Protein AF-A0A444MJU8-F1 (afdb_monomer_lite)

pLDDT: mean 80.03, std 9.96, range [48.34, 95.31]

Foldseek 3Di:
DDPPDPPPVPDDPDDPVRVPPPVVVVVVDDPVVVVLVVLVVVCVVVVHDSVDDDDDDCVPDPDDDDDD

Sequence (68 aa):
MSESRLDRTAFKAQTAKEAADHASYYKTLTWQERLKIANYLNSIAFNYPGDKPSKMDRTAFSMRSRNK

Secondary structure (DSSP, 8-state):
-------TTS-----HHHHH-HHHHHHHS-HHHHHHHHHHHHHHHTT--TTSPPPP-TTT--PPP---

Organism: NCBI:txid2305909

Radius of gyration: 19.06 Å; chains: 1; bounding box: 32×61×38 Å

Structure (mmCIF, N/CA/C/O backbone):
data_AF-A0A444MJU8-F1
#
_entry.id   AF-A0A444MJU8-F1
#
loop_
_atom_site.group_PDB
_atom_site.id
_atom_site.type_symbol
_atom_site.label_atom_id
_atom_site.label_alt_id
_atom_site.label_comp_id
_atom_site.label_asym_id
_atom_site.label_entity_id
_atom_site.label_seq_id
_atom_site.pdbx_PDB_ins_code
_atom_site.Cartn_x
_atom_site.Cartn_y
_atom_site.Cartn_z
_atom_site.occupancy
_atom_site.B_iso_or_equiv
_atom_site.auth_seq_id
_atom_site.auth_comp_id
_atom_site.auth_asym_id
_atom_site.auth_atom_id
_atom_site.pdbx_PDB_mo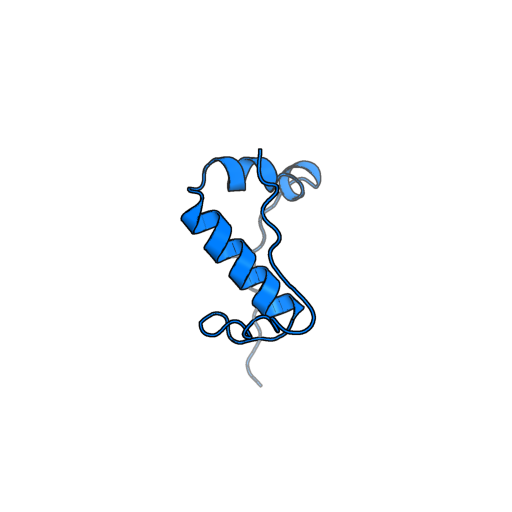del_num
ATOM 1 N N . MET A 1 1 ? 6.116 -37.122 -4.278 1.00 48.34 1 MET A N 1
ATOM 2 C CA . MET A 1 1 ? 7.103 -36.032 -4.145 1.00 48.34 1 MET A CA 1
ATOM 3 C C . MET A 1 1 ? 7.075 -35.238 -5.439 1.00 48.34 1 MET A C 1
ATOM 5 O O . MET A 1 1 ? 7.635 -35.691 -6.425 1.00 48.34 1 MET A O 1
ATOM 9 N N . SER A 1 2 ? 6.298 -34.158 -5.493 1.00 52.06 2 SER A N 1
ATOM 10 C CA . SER A 1 2 ? 6.174 -33.329 -6.697 1.00 52.06 2 SER A CA 1
ATOM 11 C C . SER A 1 2 ? 7.471 -32.556 -6.920 1.00 52.06 2 SER A C 1
ATOM 13 O O . SER A 1 2 ? 7.892 -31.813 -6.035 1.00 52.06 2 SER A O 1
ATOM 15 N N . GLU A 1 3 ? 8.094 -32.736 -8.084 1.00 61.66 3 GLU A N 1
ATOM 16 C CA . GLU A 1 3 ? 9.235 -31.942 -8.537 1.00 61.66 3 GLU A CA 1
ATOM 17 C C . GLU A 1 3 ? 8.858 -30.456 -8.529 1.00 61.66 3 GLU A C 1
ATOM 19 O O . GLU A 1 3 ? 8.146 -29.974 -9.410 1.00 61.66 3 GLU A O 1
ATOM 24 N N . SER A 1 4 ? 9.328 -29.704 -7.537 1.00 65.81 4 SER A N 1
ATOM 25 C CA . SER A 1 4 ? 9.256 -28.246 -7.546 1.00 65.81 4 SER A CA 1
ATOM 26 C C . SER A 1 4 ? 10.272 -27.721 -8.562 1.00 65.81 4 SER A C 1
ATOM 28 O O . SER A 1 4 ? 11.381 -27.320 -8.207 1.00 65.81 4 SER A O 1
ATOM 30 N N . ARG A 1 5 ? 9.927 -27.795 -9.853 1.00 66.50 5 ARG A N 1
ATOM 31 C CA . ARG A 1 5 ? 10.707 -27.173 -10.927 1.00 66.50 5 ARG A CA 1
ATOM 32 C C . ARG A 1 5 ? 10.705 -25.666 -10.687 1.00 66.50 5 ARG A C 1
ATOM 34 O O . ARG A 1 5 ? 9.649 -25.042 -10.676 1.00 66.50 5 ARG A O 1
ATOM 41 N N . LEU A 1 6 ? 11.890 -25.103 -10.460 1.00 67.81 6 LEU A N 1
ATOM 42 C CA . LEU A 1 6 ? 12.072 -23.663 -10.307 1.00 67.81 6 LEU A CA 1
ATOM 43 C C . LEU A 1 6 ? 11.606 -22.978 -11.597 1.00 67.81 6 LEU A C 1
ATOM 45 O O . LEU A 1 6 ? 12.188 -23.215 -12.658 1.00 67.81 6 LEU A O 1
ATOM 49 N N . ASP A 1 7 ? 10.571 -22.145 -11.515 1.00 74.31 7 ASP A N 1
ATOM 50 C CA . ASP A 1 7 ? 10.151 -21.325 -12.645 1.00 74.31 7 ASP A CA 1
ATOM 51 C C . ASP A 1 7 ? 11.197 -20.228 -12.886 1.00 74.31 7 ASP A C 1
ATOM 53 O O . ASP A 1 7 ? 11.320 -19.258 -12.136 1.00 74.31 7 ASP A O 1
ATOM 57 N N . ARG A 1 8 ? 11.992 -20.413 -13.942 1.00 70.75 8 ARG A N 1
ATOM 58 C CA . ARG A 1 8 ? 13.086 -19.509 -14.325 1.00 70.75 8 ARG A CA 1
ATOM 59 C C . ARG A 1 8 ? 12.591 -18.290 -15.105 1.00 70.75 8 ARG A C 1
ATOM 61 O O . ARG A 1 8 ? 13.396 -17.412 -15.395 1.00 70.75 8 ARG A O 1
ATOM 68 N N . THR A 1 9 ? 11.300 -18.230 -15.438 1.00 74.69 9 THR A N 1
ATOM 69 C CA . THR A 1 9 ? 10.688 -17.095 -16.146 1.00 74.69 9 THR A CA 1
ATOM 70 C C . THR A 1 9 ? 10.218 -15.994 -15.196 1.00 74.69 9 THR A C 1
ATOM 72 O O . THR A 1 9 ? 10.123 -14.838 -15.599 1.00 74.69 9 THR A O 1
ATOM 75 N N . ALA A 1 10 ? 10.016 -16.314 -13.915 1.00 67.56 10 ALA A N 1
ATOM 76 C CA . ALA A 1 10 ? 9.647 -15.338 -12.891 1.00 67.56 10 ALA A CA 1
ATOM 77 C C . ALA A 1 10 ? 10.800 -14.389 -12.503 1.00 67.56 10 ALA A C 1
ATOM 79 O O . ALA A 1 10 ? 10.570 -13.346 -11.887 1.00 67.56 10 ALA A O 1
ATOM 80 N N . PHE A 1 11 ? 12.048 -14.735 -12.840 1.00 68.62 11 PHE A N 1
ATOM 81 C CA . PHE A 1 11 ? 13.207 -13.915 -12.500 1.00 68.62 11 PHE A CA 1
ATOM 82 C C . PHE A 1 11 ? 13.380 -12.771 -13.503 1.00 68.62 11 PHE A C 1
ATOM 84 O O . PHE A 1 11 ? 13.808 -12.966 -14.639 1.00 68.62 11 PHE A O 1
ATOM 91 N N . LYS A 1 12 ? 13.086 -11.549 -13.060 1.00 72.94 12 LYS A N 1
ATOM 92 C CA . LYS A 1 12 ? 13.379 -10.333 -13.816 1.00 72.94 12 LYS A CA 1
ATOM 93 C C . LYS A 1 12 ? 14.811 -9.889 -13.517 1.00 72.94 12 LYS A C 1
ATOM 95 O O . LYS A 1 12 ? 15.113 -9.513 -12.386 1.00 72.94 12 LYS A O 1
ATOM 100 N N . ALA A 1 13 ? 15.683 -9.905 -14.525 1.00 76.69 13 ALA A N 1
ATOM 101 C CA . ALA A 1 13 ? 16.993 -9.268 -14.423 1.00 76.69 13 ALA A CA 1
ATOM 102 C C . ALA A 1 13 ? 16.787 -7.748 -14.313 1.00 76.69 13 ALA A C 1
ATOM 104 O O . ALA A 1 13 ? 16.455 -7.093 -15.297 1.00 76.69 13 ALA A O 1
ATOM 105 N N . GLN A 1 14 ? 16.911 -7.211 -13.101 1.00 81.00 14 GLN A N 1
ATOM 106 C CA . GLN A 1 14 ? 16.752 -5.789 -12.803 1.00 81.00 14 GLN A CA 1
ATOM 107 C C . GLN A 1 14 ? 17.879 -5.322 -11.886 1.00 81.00 14 GLN A C 1
ATOM 109 O O . GLN A 1 14 ? 18.409 -6.099 -11.086 1.00 81.00 14 GLN 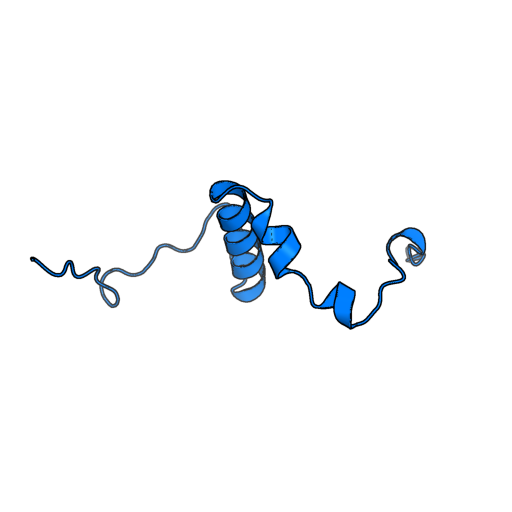A O 1
ATOM 114 N N . THR A 1 15 ? 18.255 -4.052 -11.995 1.00 84.44 15 THR A N 1
ATOM 115 C CA . THR A 1 15 ? 19.258 -3.471 -11.095 1.00 84.44 15 THR A CA 1
ATOM 116 C C . THR A 1 15 ? 18.672 -3.252 -9.696 1.00 84.44 15 THR A C 1
ATOM 118 O O . THR A 1 15 ? 17.461 -3.112 -9.533 1.00 84.44 15 THR A O 1
ATOM 121 N N . ALA A 1 16 ? 19.515 -3.170 -8.658 1.00 80.69 16 ALA A N 1
ATOM 122 C CA . ALA A 1 16 ? 19.046 -2.864 -7.298 1.00 80.69 16 ALA A CA 1
ATOM 123 C C . ALA A 1 16 ? 18.274 -1.531 -7.231 1.00 80.69 16 ALA A C 1
ATOM 125 O O . ALA A 1 16 ? 17.326 -1.390 -6.463 1.00 80.69 16 ALA A O 1
ATOM 126 N N . LYS A 1 17 ? 18.652 -0.569 -8.083 1.00 82.44 17 LYS A N 1
ATOM 127 C CA . LYS A 1 17 ? 17.976 0.723 -8.215 1.00 82.44 17 LYS A CA 1
ATOM 128 C C . LYS A 1 17 ? 16.574 0.579 -8.810 1.00 82.44 17 LYS A C 1
ATOM 130 O O . LYS A 1 17 ? 15.644 1.190 -8.302 1.00 82.44 17 LYS A O 1
ATOM 135 N N . GLU A 1 18 ? 16.421 -0.236 -9.850 1.00 79.81 18 GLU A N 1
ATOM 136 C CA . GLU A 1 18 ? 15.117 -0.536 -10.456 1.00 79.81 18 GLU A CA 1
ATOM 137 C C . GLU A 1 18 ? 14.223 -1.335 -9.507 1.00 79.81 18 GLU A C 1
ATOM 139 O O . GLU A 1 18 ? 13.034 -1.050 -9.398 1.00 79.81 18 GLU A O 1
ATOM 144 N N . ALA A 1 19 ? 14.801 -2.290 -8.773 1.00 77.94 19 ALA A N 1
ATOM 145 C CA . ALA A 1 19 ? 14.082 -3.061 -7.768 1.00 77.94 19 ALA A CA 1
ATOM 146 C C . ALA A 1 19 ? 13.548 -2.176 -6.635 1.00 77.94 19 ALA A C 1
ATOM 148 O O . ALA A 1 19 ? 12.492 -2.477 -6.102 1.00 77.94 19 ALA A O 1
ATOM 149 N N . ALA A 1 20 ? 14.246 -1.093 -6.281 1.00 79.62 20 ALA A N 1
ATOM 150 C CA . ALA A 1 20 ? 13.819 -0.166 -5.237 1.00 79.62 20 ALA A CA 1
ATOM 151 C C . ALA A 1 20 ? 12.775 0.867 -5.711 1.00 79.62 20 ALA A C 1
ATOM 153 O O . ALA A 1 20 ? 12.144 1.523 -4.877 1.00 79.62 20 ALA A O 1
ATOM 154 N N . ASP A 1 21 ? 12.563 1.031 -7.024 1.00 85.00 21 ASP A N 1
ATOM 155 C CA . ASP A 1 21 ? 11.650 2.041 -7.569 1.00 85.00 21 ASP A CA 1
ATOM 156 C C . ASP A 1 21 ? 10.189 1.566 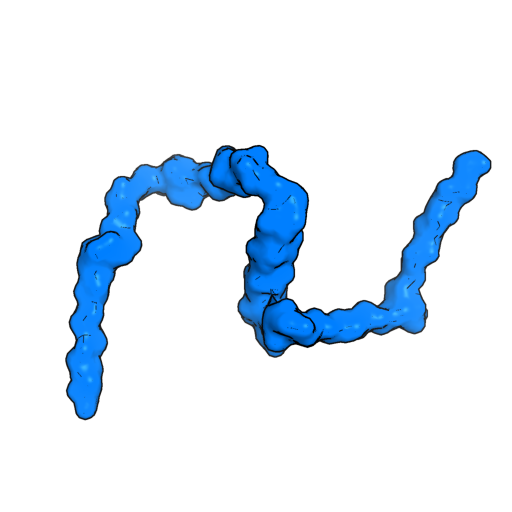-7.640 1.00 85.00 21 ASP A C 1
ATOM 158 O O . ASP A 1 21 ? 9.551 1.478 -8.691 1.00 85.00 21 ASP A O 1
ATOM 162 N N . HIS A 1 22 ? 9.619 1.275 -6.476 1.00 82.00 22 HIS A N 1
ATOM 163 C CA . HIS A 1 22 ? 8.194 0.960 -6.362 1.00 82.00 22 HIS A CA 1
ATOM 164 C C . HIS A 1 22 ? 7.313 2.215 -6.406 1.00 82.00 22 HIS A C 1
ATOM 166 O O . HIS A 1 22 ? 6.134 2.152 -6.762 1.00 82.00 22 HIS A O 1
ATOM 172 N N . ALA A 1 23 ? 7.877 3.371 -6.046 1.00 84.94 23 ALA A N 1
ATOM 173 C CA . ALA A 1 23 ? 7.147 4.629 -5.967 1.00 84.94 23 ALA A CA 1
ATOM 174 C C . ALA A 1 23 ? 6.656 5.089 -7.345 1.00 84.94 23 ALA A C 1
ATOM 176 O O . ALA A 1 23 ? 5.515 5.539 -7.457 1.00 84.94 23 ALA A O 1
ATOM 177 N N . SER A 1 24 ? 7.482 4.959 -8.388 1.00 88.81 24 SER A N 1
ATOM 178 C CA . SER A 1 24 ? 7.095 5.302 -9.761 1.00 88.81 24 SER A CA 1
ATOM 179 C C . SER A 1 24 ? 5.926 4.456 -10.259 1.00 88.81 24 SER A C 1
ATOM 181 O O . SER A 1 24 ? 4.987 5.000 -10.833 1.00 88.81 24 SER A O 1
ATOM 183 N N . TYR A 1 25 ? 5.929 3.153 -9.963 1.00 88.06 25 TYR A N 1
ATOM 184 C CA . TYR A 1 25 ? 4.826 2.256 -10.307 1.00 88.06 25 TYR A CA 1
ATOM 185 C C . TYR A 1 25 ? 3.533 2.628 -9.573 1.00 88.06 25 TYR A C 1
ATOM 187 O O . TYR A 1 25 ? 2.493 2.804 -10.197 1.00 88.06 25 TYR A O 1
ATOM 195 N N . TYR A 1 26 ? 3.570 2.835 -8.254 1.00 88.19 26 TYR A N 1
ATOM 196 C CA . TYR A 1 26 ? 2.346 3.189 -7.529 1.00 88.19 26 TYR A CA 1
ATOM 197 C C . TYR A 1 26 ? 1.774 4.541 -7.957 1.00 88.19 26 TYR A C 1
ATOM 199 O O . TYR A 1 26 ? 0.560 4.726 -7.900 1.00 88.19 26 TYR A O 1
ATOM 207 N N . LYS A 1 27 ? 2.611 5.475 -8.425 1.00 89.12 27 LYS A N 1
ATOM 208 C CA . LYS A 1 27 ? 2.160 6.774 -8.939 1.00 89.12 27 LYS A CA 1
ATOM 209 C C . LYS A 1 27 ? 1.283 6.666 -10.187 1.00 89.12 27 LYS A C 1
ATOM 211 O O . LYS A 1 27 ? 0.442 7.545 -10.367 1.00 89.12 27 LYS A O 1
ATOM 216 N N . THR A 1 28 ? 1.435 5.627 -11.009 1.00 93.69 28 THR A N 1
ATOM 217 C CA . THR A 1 28 ? 0.598 5.439 -12.207 1.00 93.69 28 THR A CA 1
ATOM 218 C C . THR A 1 28 ? -0.780 4.864 -11.881 1.00 93.69 28 THR A C 1
ATOM 220 O O . THR A 1 28 ? -1.702 5.011 -12.678 1.00 93.69 28 THR A O 1
ATOM 223 N N . LEU A 1 29 ? -0.945 4.260 -10.701 1.00 92.94 29 LEU A N 1
ATOM 224 C CA . LEU A 1 29 ? -2.197 3.645 -10.266 1.00 92.94 29 LEU A CA 1
ATOM 225 C C . LEU A 1 29 ? -3.188 4.661 -9.701 1.00 92.94 29 LEU A C 1
ATOM 227 O O . LEU A 1 29 ? -2.802 5.659 -9.075 1.00 92.94 29 LEU A O 1
ATOM 231 N N . THR A 1 30 ? -4.472 4.338 -9.828 1.00 95.31 30 THR A N 1
ATOM 232 C CA . THR A 1 30 ? -5.564 5.047 -9.153 1.00 95.31 30 THR A CA 1
ATOM 233 C C . THR A 1 30 ? -5.484 4.864 -7.636 1.00 95.31 30 THR A C 1
ATOM 235 O O . THR A 1 30 ? -4.885 3.914 -7.121 1.00 95.31 30 THR A O 1
ATOM 238 N N . TRP A 1 31 ? -6.103 5.766 -6.872 1.00 92.50 31 TRP A N 1
ATOM 239 C CA . TRP A 1 31 ? -6.087 5.660 -5.410 1.00 92.50 31 TRP A CA 1
ATOM 240 C C . TRP A 1 31 ? -6.794 4.385 -4.914 1.00 92.50 31 TRP A C 1
ATOM 242 O O . TRP A 1 31 ? -6.373 3.816 -3.908 1.00 92.50 31 TRP A O 1
ATOM 252 N N . GLN A 1 32 ? -7.811 3.897 -5.635 1.00 94.00 32 GLN A N 1
ATOM 253 C CA . GLN A 1 32 ? -8.520 2.657 -5.309 1.00 94.00 32 GLN A CA 1
ATOM 254 C C . GLN A 1 32 ? -7.604 1.436 -5.438 1.00 94.00 32 GLN A C 1
ATOM 256 O O . GLN A 1 32 ? -7.603 0.565 -4.569 1.00 94.00 32 GLN A O 1
ATOM 261 N N . GLU A 1 33 ? -6.805 1.368 -6.503 1.00 91.81 33 GLU A N 1
ATOM 262 C CA . GLU A 1 33 ? -5.841 0.283 -6.718 1.00 91.81 33 GLU A CA 1
ATOM 263 C C . GLU A 1 33 ? -4.734 0.309 -5.667 1.00 91.81 33 GLU A C 1
ATOM 265 O O . GLU A 1 33 ? -4.413 -0.728 -5.086 1.00 91.81 33 GLU A O 1
ATOM 270 N N . ARG A 1 34 ? -4.217 1.500 -5.337 1.00 91.81 34 ARG A N 1
ATOM 271 C CA . ARG A 1 34 ? -3.247 1.662 -4.241 1.00 91.81 34 ARG A CA 1
ATOM 272 C C . ARG A 1 34 ? -3.806 1.149 -2.917 1.00 91.81 34 ARG A C 1
ATOM 274 O O . ARG A 1 34 ? -3.094 0.483 -2.172 1.00 91.81 34 ARG A O 1
ATOM 281 N N . LEU A 1 35 ? -5.082 1.422 -2.639 1.00 90.31 35 LEU A N 1
ATOM 282 C CA . LEU A 1 35 ? -5.739 0.991 -1.407 1.00 90.31 35 LEU A CA 1
ATOM 283 C C . LEU A 1 35 ? -5.938 -0.531 -1.360 1.00 90.31 35 LEU A C 1
ATOM 285 O O . LEU A 1 35 ? -5.737 -1.136 -0.308 1.00 90.31 35 LEU A O 1
ATOM 289 N N . LYS A 1 36 ? -6.245 -1.168 -2.497 1.00 90.56 36 LYS A N 1
ATOM 290 C CA . LYS A 1 36 ? -6.294 -2.637 -2.607 1.00 90.56 36 LYS A CA 1
ATOM 291 C C . LYS A 1 36 ? -4.930 -3.275 -2.344 1.00 90.56 36 LYS A C 1
ATOM 293 O O . LYS A 1 36 ? -4.851 -4.226 -1.571 1.00 90.56 36 LYS A O 1
ATOM 298 N N . ILE A 1 37 ? -3.864 -2.733 -2.939 1.00 90.62 37 ILE A N 1
ATOM 299 C CA . ILE A 1 37 ? -2.492 -3.223 -2.732 1.00 90.62 37 ILE A CA 1
ATOM 300 C C . ILE A 1 37 ? -2.087 -3.066 -1.265 1.00 90.62 37 ILE A C 1
ATOM 302 O O . ILE A 1 37 ? -1.604 -4.018 -0.659 1.00 90.62 37 ILE A O 1
ATOM 306 N N . ALA A 1 38 ? -2.337 -1.898 -0.667 1.00 89.62 38 ALA A N 1
ATOM 307 C CA . ALA A 1 38 ? -2.048 -1.660 0.744 1.00 89.62 38 ALA A CA 1
ATOM 308 C C . ALA A 1 38 ? -2.801 -2.641 1.657 1.00 89.62 38 ALA A C 1
ATOM 310 O O . ALA A 1 38 ? -2.206 -3.210 2.570 1.00 89.62 38 ALA A O 1
ATOM 311 N N . ASN A 1 39 ? -4.087 -2.891 1.387 1.00 87.94 39 ASN A N 1
ATOM 312 C CA . ASN A 1 39 ? -4.867 -3.868 2.144 1.00 87.94 39 ASN A CA 1
ATOM 313 C C . ASN A 1 39 ? -4.301 -5.289 2.009 1.00 87.94 39 ASN A C 1
ATOM 315 O O . ASN A 1 39 ? -4.201 -6.001 3.002 1.00 87.94 39 ASN A O 1
ATOM 319 N N . TYR A 1 40 ? -3.889 -5.691 0.806 1.00 90.19 40 TYR A N 1
ATOM 320 C CA . TYR A 1 40 ? -3.268 -6.994 0.584 1.00 90.19 40 TYR A CA 1
ATOM 321 C C . TYR A 1 40 ? -1.951 -7.144 1.361 1.00 90.19 40 TYR A C 1
ATOM 323 O O . TYR A 1 40 ? -1.770 -8.125 2.080 1.00 90.19 40 TYR A O 1
ATOM 331 N N . LEU A 1 41 ? -1.061 -6.150 1.297 1.00 89.81 41 LEU A N 1
ATOM 332 C CA . LEU A 1 41 ? 0.205 -6.174 2.037 1.00 89.81 41 LEU A CA 1
ATOM 333 C C . LEU A 1 41 ? -0.019 -6.236 3.554 1.00 89.81 41 LEU A C 1
ATOM 335 O O . LEU A 1 41 ? 0.630 -7.019 4.245 1.00 89.81 41 LEU A O 1
ATOM 339 N N . ASN A 1 42 ? -0.987 -5.474 4.062 1.00 89.38 42 ASN A N 1
ATOM 340 C CA . ASN A 1 42 ? -1.376 -5.529 5.469 1.00 89.38 42 ASN A CA 1
ATOM 341 C C . ASN A 1 42 ? -1.965 -6.895 5.849 1.00 89.38 42 ASN A C 1
ATOM 343 O O . ASN A 1 42 ? -1.667 -7.400 6.927 1.00 89.38 42 ASN A O 1
ATOM 347 N N . SER A 1 43 ? -2.752 -7.518 4.967 1.00 88.00 43 SER A N 1
ATOM 348 C CA . SER A 1 43 ? -3.333 -8.845 5.202 1.00 88.00 43 SER A CA 1
ATOM 349 C C . SER A 1 43 ? -2.266 -9.923 5.383 1.00 88.00 43 SER A C 1
ATOM 351 O O . SER A 1 43 ? -2.400 -10.769 6.263 1.00 88.00 43 SER A O 1
ATOM 353 N N . ILE A 1 44 ? -1.164 -9.830 4.629 1.00 87.94 44 ILE A N 1
ATOM 354 C CA . ILE A 1 44 ? 0.004 -10.703 4.788 1.00 87.94 44 ILE A CA 1
ATOM 355 C C . ILE A 1 44 ? 0.719 -10.393 6.107 1.00 87.94 44 ILE A C 1
ATOM 357 O O . ILE A 1 44 ? 1.009 -11.305 6.875 1.00 87.94 44 ILE A O 1
ATOM 361 N N . ALA A 1 45 ? 0.987 -9.113 6.384 1.00 88.56 45 ALA A N 1
ATOM 362 C CA . ALA A 1 45 ? 1.753 -8.693 7.558 1.00 88.56 45 ALA A CA 1
ATOM 363 C C . ALA A 1 45 ? 1.057 -9.030 8.887 1.00 88.56 45 ALA A C 1
ATOM 365 O O . ALA A 1 45 ? 1.709 -9.428 9.849 1.00 88.56 45 ALA A O 1
ATOM 366 N N . PHE A 1 46 ? -0.267 -8.882 8.935 1.00 85.50 46 PHE A N 1
ATOM 367 C CA . PHE A 1 46 ? -1.080 -9.090 10.135 1.00 85.50 46 PHE A CA 1
ATOM 368 C C . PHE A 1 46 ? -1.913 -10.377 10.086 1.00 85.50 46 PHE A C 1
ATOM 370 O O . PHE A 1 46 ? -2.739 -10.599 10.969 1.00 85.50 46 PHE A O 1
ATOM 377 N N . ASN A 1 47 ? -1.696 -11.218 9.070 1.00 85.94 47 ASN A N 1
ATOM 378 C CA . ASN A 1 47 ? -2.332 -12.521 8.889 1.00 85.94 47 ASN A CA 1
ATOM 379 C C . ASN A 1 47 ? -3.867 -12.494 9.051 1.00 85.94 47 ASN A C 1
ATOM 381 O O . ASN A 1 47 ? -4.445 -13.259 9.825 1.00 85.94 47 ASN A O 1
ATOM 385 N N . TYR A 1 48 ? -4.534 -11.589 8.329 1.00 84.19 48 TYR A N 1
ATOM 386 C CA . TYR A 1 48 ? -5.998 -11.517 8.278 1.00 84.19 48 TYR A CA 1
ATOM 387 C C . TYR A 1 48 ? -6.515 -11.796 6.858 1.00 84.19 48 TYR A C 1
ATOM 389 O O . TYR A 1 48 ? -5.808 -11.545 5.886 1.00 84.19 48 TYR A O 1
ATOM 397 N N . PRO A 1 49 ? -7.747 -12.305 6.689 1.00 81.94 49 PRO A N 1
ATOM 398 C CA . PRO A 1 49 ? -8.324 -12.509 5.361 1.00 81.94 49 PRO A CA 1
ATOM 399 C C . PRO A 1 49 ? -8.545 -11.169 4.642 1.00 81.94 49 PRO A C 1
ATOM 401 O O . PRO A 1 49 ? -9.264 -10.310 5.145 1.00 81.94 49 PRO A O 1
ATOM 404 N N . GLY A 1 50 ? -7.969 -10.994 3.446 1.00 71.31 50 GLY A N 1
ATOM 405 C CA . GLY A 1 50 ? -8.003 -9.727 2.694 1.00 71.31 50 GLY A CA 1
ATOM 406 C C . GLY A 1 50 ? -9.406 -9.161 2.421 1.00 71.31 50 GLY A C 1
ATOM 407 O O . GLY A 1 50 ? -9.572 -7.942 2.391 1.00 71.31 50 GLY A O 1
ATOM 408 N N . ASP A 1 51 ? -10.420 -10.026 2.316 1.00 76.25 51 ASP A N 1
ATOM 409 C CA . ASP A 1 51 ? -11.831 -9.640 2.134 1.00 76.25 51 ASP A CA 1
ATOM 410 C C . ASP A 1 51 ? -12.550 -9.259 3.438 1.00 76.25 51 ASP A C 1
ATOM 412 O O . ASP A 1 51 ? -13.660 -8.723 3.415 1.00 76.25 51 ASP A O 1
ATOM 416 N N . LYS A 1 52 ? -11.948 -9.544 4.597 1.00 70.69 52 LYS A N 1
ATOM 417 C CA . LYS A 1 52 ? -12.510 -9.261 5.922 1.00 70.69 52 LYS A CA 1
ATOM 418 C C . LYS A 1 52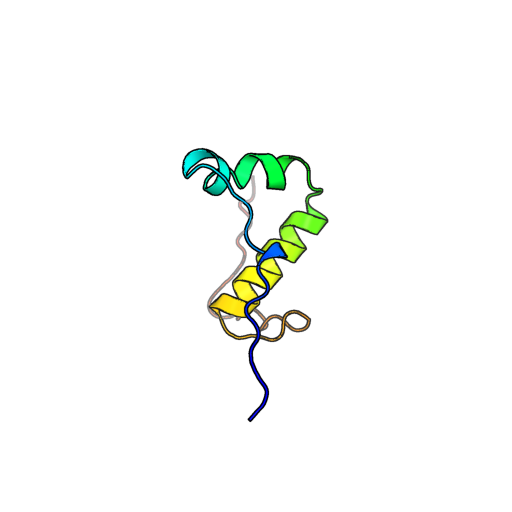 ? -11.427 -8.681 6.834 1.00 70.69 52 LYS A C 1
ATOM 420 O O . LYS A 1 52 ? -10.958 -9.377 7.738 1.00 70.69 52 LYS A O 1
ATOM 425 N N . PRO A 1 53 ? -11.036 -7.410 6.626 1.00 69.69 53 PRO A N 1
ATOM 426 C CA . PRO A 1 53 ? -10.163 -6.732 7.571 1.00 69.69 53 PRO A CA 1
ATOM 427 C C . PRO A 1 53 ? -10.794 -6.754 8.969 1.00 69.69 53 PRO A C 1
ATOM 429 O O . PRO A 1 53 ? -12.014 -6.611 9.121 1.00 69.69 53 PRO A O 1
ATOM 432 N N . SER A 1 54 ? -9.967 -6.957 9.996 1.00 70.88 54 SER A N 1
ATOM 433 C CA . SER A 1 54 ? -10.422 -6.901 11.384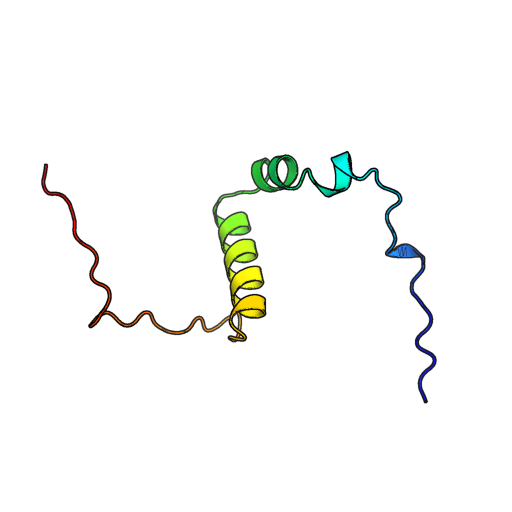 1.00 70.88 54 SER A CA 1
ATOM 434 C C . SER A 1 54 ? -11.015 -5.520 11.674 1.00 70.88 54 SER A C 1
ATOM 436 O O . SER A 1 54 ? -10.499 -4.484 11.244 1.00 70.88 54 SER A O 1
ATOM 438 N N . LY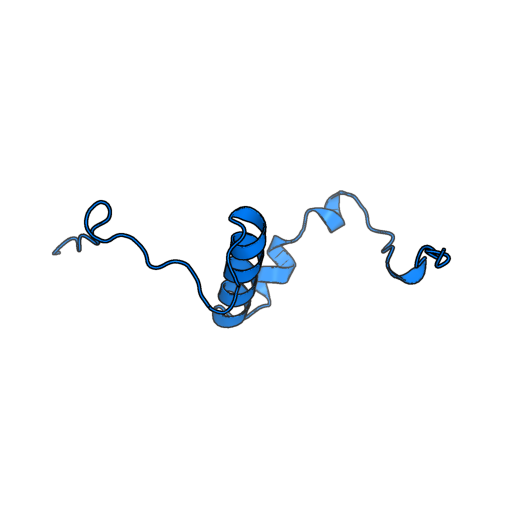S A 1 55 ? -12.159 -5.486 12.366 1.00 75.00 55 LYS A N 1
ATOM 439 C CA . LYS A 1 55 ? -12.801 -4.214 12.711 1.00 75.00 55 LYS A CA 1
ATOM 440 C C . LYS A 1 55 ? -11.902 -3.457 13.685 1.00 75.00 55 LYS A C 1
ATOM 442 O O . LYS A 1 55 ? -11.497 -4.007 14.703 1.00 75.00 55 LYS A O 1
ATOM 447 N N . MET A 1 56 ? -11.638 -2.190 13.378 1.00 76.44 56 MET A N 1
ATOM 448 C CA . MET A 1 56 ? -10.931 -1.287 14.283 1.00 76.44 56 MET A CA 1
ATOM 449 C C . MET A 1 56 ? -11.700 -1.158 15.601 1.00 76.44 56 MET A C 1
ATOM 451 O O . MET A 1 56 ? -12.893 -0.837 15.591 1.00 76.44 56 MET A O 1
ATOM 455 N N . ASP A 1 57 ? -11.010 -1.376 16.718 1.00 80.50 57 ASP A N 1
ATOM 456 C CA . ASP A 1 57 ? -11.566 -1.144 18.046 1.00 80.50 57 ASP A CA 1
ATOM 457 C C . ASP A 1 57 ? -11.700 0.361 18.308 1.00 80.50 57 ASP A C 1
ATOM 459 O O . ASP A 1 57 ? -10.716 1.090 18.450 1.00 80.50 57 ASP A O 1
ATOM 463 N N . ARG A 1 58 ? -12.949 0.829 18.364 1.00 78.94 58 ARG A N 1
ATOM 464 C CA . ARG A 1 58 ? -13.281 2.242 18.572 1.00 78.94 58 ARG A CA 1
ATOM 465 C C . ARG A 1 58 ? -13.249 2.672 20.039 1.00 78.94 58 ARG A C 1
ATOM 467 O O . ARG A 1 58 ? -13.443 3.853 20.315 1.00 78.94 58 ARG A O 1
ATOM 474 N N . THR A 1 59 ? -13.039 1.740 20.970 1.00 82.69 59 THR A N 1
ATOM 475 C CA . THR A 1 59 ? -12.919 2.055 22.400 1.00 82.69 59 THR A CA 1
ATOM 476 C C . THR A 1 59 ? -11.545 2.644 22.721 1.00 82.69 59 THR A C 1
ATOM 478 O O . THR A 1 59 ? -11.459 3.630 23.450 1.00 82.69 59 THR A O 1
ATOM 481 N N . ALA A 1 60 ? -10.484 2.112 22.105 1.00 79.38 60 ALA A N 1
ATOM 482 C CA . ALA A 1 60 ? -9.124 2.635 22.216 1.00 79.38 60 ALA A CA 1
ATOM 483 C C . ALA A 1 60 ? -8.818 3.729 21.177 1.00 79.38 60 ALA A C 1
ATOM 485 O O . ALA A 1 60 ? -8.109 4.692 21.476 1.00 79.38 60 ALA A O 1
ATOM 486 N N . PHE A 1 61 ? -9.366 3.615 19.961 1.00 73.75 61 PHE A N 1
ATOM 487 C CA . PHE A 1 61 ? -9.082 4.535 18.858 1.00 73.75 61 PHE A CA 1
ATOM 488 C C . PHE A 1 61 ? -10.323 5.348 18.477 1.00 73.75 61 PHE A C 1
ATOM 490 O O . PHE A 1 61 ? -11.298 4.818 17.950 1.00 73.75 61 PHE A O 1
ATOM 497 N N . SER A 1 62 ? -10.278 6.666 18.693 1.00 77.50 62 SER A N 1
ATOM 498 C CA . SER A 1 62 ? -11.351 7.586 18.295 1.00 77.50 62 SER A CA 1
ATOM 499 C C . SER A 1 62 ? -10.859 8.597 17.263 1.00 77.50 62 SER A C 1
ATOM 501 O O . SER A 1 62 ? -9.770 9.162 17.376 1.00 77.50 62 SER A O 1
ATOM 503 N N . MET A 1 63 ? -11.675 8.836 16.236 1.00 77.50 63 MET A N 1
ATOM 504 C CA . MET A 1 63 ? -11.418 9.890 15.262 1.00 77.50 63 MET A CA 1
ATOM 505 C C . MET A 1 63 ? -11.803 11.233 15.889 1.00 77.50 63 MET A C 1
ATOM 507 O O . MET A 1 63 ? -12.960 11.435 16.251 1.00 77.50 63 MET A O 1
ATOM 511 N N . ARG A 1 64 ? -10.844 12.154 16.025 1.00 80.25 64 ARG A N 1
ATOM 512 C CA . ARG A 1 64 ? -11.109 13.526 16.479 1.00 80.25 64 ARG A CA 1
ATOM 513 C C . ARG A 1 64 ? -11.067 14.471 15.285 1.00 80.25 64 ARG A C 1
ATOM 515 O O . ARG A 1 64 ? -10.020 14.609 14.657 1.00 80.25 64 ARG A O 1
ATOM 522 N N . SER A 1 65 ? -12.179 15.138 14.980 1.00 80.94 65 SER A N 1
ATOM 523 C CA . SER A 1 65 ? -12.150 16.274 14.060 1.00 80.94 65 SER A CA 1
ATOM 524 C C . SER A 1 65 ? -11.594 17.489 14.794 1.00 80.94 65 SER A C 1
ATOM 526 O O . SER A 1 65 ? -12.031 17.829 15.894 1.00 80.94 65 SER A O 1
ATOM 528 N N . ARG A 1 66 ? -10.624 18.169 14.187 1.00 76.69 66 ARG A N 1
ATOM 529 C CA . ARG A 1 66 ? -10.330 19.549 14.570 1.00 76.69 66 ARG A CA 1
ATOM 530 C C . ARG A 1 66 ? -11.456 20.413 14.008 1.00 76.69 66 ARG A C 1
ATOM 532 O O . ARG A 1 66 ? -11.548 20.561 12.793 1.00 76.69 66 ARG A O 1
ATOM 539 N N . ASN A 1 67 ? -12.317 20.932 14.882 1.00 70.75 67 ASN A N 1
ATOM 540 C CA . ASN A 1 67 ? -13.194 22.038 14.508 1.00 70.75 67 ASN A CA 1
ATOM 541 C C . ASN A 1 67 ? -12.313 23.247 14.184 1.00 70.75 67 ASN A C 1
ATOM 543 O O . ASN A 1 67 ? -11.319 23.489 14.874 1.00 70.75 67 ASN A O 1
ATOM 547 N N . LYS A 1 68 ? -12.639 23.911 13.079 1.00 60.38 68 LYS A N 1
ATOM 548 C CA . LYS A 1 68 ? -11.931 25.086 12.583 1.00 60.38 68 LYS A CA 1
ATOM 549 C C . LYS A 1 68 ? -12.383 26.329 13.335 1.00 60.38 68 LYS A C 1
ATOM 551 O O . LYS A 1 68 ? -13.590 26.382 13.658 1.00 60.38 68 LYS A O 1
#